Protein AF-A0A4R9VG41-F1 (afdb_monomer_lite)

Radius of gyration: 15.74 Å; chains: 1; bounding box: 31×30×43 Å

Secondary structure (DSSP, 8-state):
--S-HHHHHTSTTSSTT-TTT---GGGSHHHHHHHHHTTSSSTTTTEEE-PEEEE-TTS-EEEEE-EEEESS-TTS-THHHHHHHHHHHTT----SEEEE---S--S----

Sequence (111 aa):
GAFTCDEWNGFAGTTRDDAGVGYNPLVSFAFLSALEDSGCAVRSTRWQGHHLRLETARGRLLGAVPCYLKSHSQGEYVFDHGWSDAFERAGGRYYPKLQSAVPFTPVTGPR

Foldseek 3Di:
DVDDLVLQVPDAQQDCPRPDQHHDVLSHPVNLVCCVVVPVQPVVVQNHWDKDFDADPVRHTDDIFGKTFGFDCPQHDPCVNVVCVVQVVVVHHCPRDIDGDRGDDPDDTDD

Structure (mmCIF, N/CA/C/O backbone):
data_AF-A0A4R9VG41-F1
#
_entry.id   AF-A0A4R9VG41-F1
#
loop_
_atom_site.group_PDB
_atom_site.id
_atom_site.type_symbol
_atom_site.label_atom_id
_atom_site.label_alt_id
_atom_site.label_comp_id
_atom_site.label_asym_id
_atom_site.label_entity_id
_atom_site.label_seq_id
_atom_site.pdbx_PDB_ins_code
_atom_site.Cartn_x
_atom_site.Cartn_y
_atom_site.Cartn_z
_atom_site.occupancy
_atom_site.B_iso_or_equiv
_atom_site.auth_seq_id
_atom_site.auth_comp_id
_atom_site.auth_asym_id
_atom_site.auth_atom_id
_atom_site.pdbx_PDB_model_num
ATOM 1 N N . GLY A 1 1 ? -7.140 -10.288 -6.430 1.00 61.06 1 GLY A N 1
ATOM 2 C CA . GLY A 1 1 ? -7.154 -8.921 -5.872 1.00 61.06 1 GLY A CA 1
ATOM 3 C C . GLY A 1 1 ? -7.666 -7.947 -6.913 1.00 61.06 1 GLY A C 1
ATOM 4 O O . GLY A 1 1 ? -8.093 -8.386 -7.972 1.00 61.06 1 GLY A O 1
ATOM 5 N N . ALA A 1 2 ? -7.648 -6.646 -6.620 1.00 78.81 2 ALA A N 1
ATOM 6 C CA . ALA A 1 2 ? -8.148 -5.610 -7.530 1.00 78.81 2 ALA A CA 1
ATOM 7 C C . ALA A 1 2 ? -7.313 -5.451 -8.818 1.00 78.81 2 ALA A C 1
ATOM 9 O O . ALA A 1 2 ? -7.749 -4.755 -9.722 1.00 78.81 2 ALA A O 1
ATOM 10 N N . PHE A 1 3 ? -6.139 -6.077 -8.911 1.00 93.44 3 PHE A N 1
ATOM 11 C CA . PHE A 1 3 ? -5.237 -6.027 -10.061 1.00 93.44 3 PHE A CA 1
ATOM 12 C C . PHE A 1 3 ? -4.760 -7.427 -10.439 1.00 93.44 3 PHE A C 1
ATOM 14 O O . PHE A 1 3 ? -4.604 -8.283 -9.559 1.00 93.44 3 PHE A O 1
ATOM 21 N N . THR A 1 4 ? -4.492 -7.647 -11.724 1.00 94.50 4 THR A N 1
ATOM 22 C CA . THR A 1 4 ? -3.655 -8.763 -12.181 1.00 94.50 4 THR A CA 1
ATOM 23 C C . THR A 1 4 ? -2.168 -8.395 -12.086 1.00 94.50 4 THR A C 1
ATOM 25 O O . THR A 1 4 ? -1.810 -7.220 -11.985 1.00 94.50 4 THR A O 1
ATOM 28 N N . CYS A 1 5 ? -1.295 -9.406 -12.134 1.00 94.81 5 CYS A N 1
ATOM 29 C CA . CYS A 1 5 ? 0.155 -9.198 -12.201 1.00 94.81 5 CYS A CA 1
ATOM 30 C C . CYS A 1 5 ? 0.535 -8.348 -13.423 1.00 94.81 5 CYS A C 1
ATOM 32 O O . CYS A 1 5 ? 1.270 -7.374 -13.293 1.00 94.81 5 CYS A O 1
ATOM 34 N N . ASP A 1 6 ? -0.035 -8.669 -14.588 1.00 95.19 6 ASP A N 1
ATOM 35 C CA . ASP A 1 6 ? 0.256 -7.978 -15.847 1.00 95.19 6 ASP A CA 1
ATOM 36 C C . ASP A 1 6 ? -0.190 -6.513 -15.824 1.00 95.19 6 ASP A C 1
ATOM 38 O O . ASP A 1 6 ? 0.542 -5.637 -16.278 1.00 95.19 6 ASP A O 1
ATOM 42 N N . GLU A 1 7 ? -1.364 -6.226 -15.251 1.00 95.56 7 GLU A N 1
ATOM 43 C CA . GLU A 1 7 ? -1.838 -4.850 -15.078 1.00 95.56 7 GLU A CA 1
ATOM 44 C C . GLU A 1 7 ? -0.886 -4.030 -14.210 1.00 95.56 7 GLU A C 1
ATOM 46 O O . GLU A 1 7 ? -0.582 -2.884 -14.535 1.00 95.56 7 GLU A O 1
ATOM 51 N N . TRP A 1 8 ? -0.410 -4.616 -13.110 1.00 95.38 8 TRP A N 1
ATOM 52 C CA . TRP A 1 8 ? 0.469 -3.925 -12.176 1.00 95.38 8 TRP A CA 1
ATOM 53 C C . TRP A 1 8 ? 1.875 -3.725 -12.741 1.00 95.38 8 TRP A C 1
ATOM 55 O O . TRP A 1 8 ? 2.440 -2.644 -12.610 1.00 95.38 8 TRP A O 1
ATOM 65 N N . ASN A 1 9 ? 2.413 -4.741 -13.417 1.00 94.50 9 ASN A N 1
ATOM 66 C CA . ASN A 1 9 ? 3.715 -4.682 -14.082 1.00 94.50 9 ASN A CA 1
ATOM 67 C C . ASN A 1 9 ? 3.746 -3.665 -15.234 1.00 94.50 9 ASN A C 1
ATOM 69 O O . ASN A 1 9 ? 4.821 -3.267 -15.670 1.00 94.50 9 ASN A O 1
ATOM 73 N N . GLY A 1 10 ? 2.582 -3.223 -15.723 1.00 93.44 10 GLY A N 1
ATOM 74 C CA . GLY A 1 10 ? 2.479 -2.125 -16.681 1.00 93.44 10 GLY A CA 1
ATOM 75 C C . GLY A 1 10 ? 2.774 -0.741 -16.088 1.00 93.44 10 GLY A C 1
ATOM 76 O O . GLY A 1 10 ? 2.905 0.221 -16.847 1.00 93.44 10 GLY A O 1
ATOM 77 N N . PHE A 1 11 ? 2.865 -0.603 -14.759 1.00 93.25 11 PHE A N 1
ATOM 78 C CA . PHE A 1 11 ? 3.175 0.670 -14.110 1.00 93.25 11 PHE A CA 1
ATOM 79 C C . PHE A 1 11 ? 4.673 0.934 -14.009 1.00 93.25 11 PHE A C 1
ATOM 81 O O . PHE A 1 11 ? 5.475 0.037 -13.738 1.00 93.25 11 PHE A O 1
ATOM 88 N N . ALA A 1 12 ? 5.024 2.215 -14.119 1.00 92.44 12 ALA A N 1
ATOM 89 C CA . ALA A 1 12 ? 6.399 2.657 -13.987 1.00 92.44 12 ALA A CA 1
ATOM 90 C C . ALA A 1 12 ? 6.996 2.295 -12.612 1.00 92.44 12 ALA A C 1
ATOM 92 O O . ALA A 1 12 ? 6.335 2.396 -11.577 1.00 92.44 12 ALA A O 1
ATOM 93 N N . GLY A 1 13 ? 8.256 1.869 -12.608 1.00 91.75 13 GLY A N 1
ATOM 94 C CA . GLY A 1 13 ? 9.040 1.502 -11.434 1.00 91.75 13 GLY A CA 1
ATOM 95 C C . GLY A 1 13 ? 8.675 0.161 -10.796 1.00 91.75 13 GLY A C 1
ATOM 96 O O . GLY A 1 13 ? 9.280 -0.204 -9.790 1.00 91.75 13 GLY A O 1
ATOM 97 N N . THR A 1 14 ? 7.728 -0.602 -11.353 1.00 93.81 14 THR A N 1
ATOM 98 C CA . THR A 1 14 ? 7.276 -1.882 -10.765 1.00 93.81 14 THR A CA 1
ATOM 99 C C . THR A 1 14 ? 7.986 -3.117 -11.323 1.00 93.81 14 THR A C 1
ATOM 101 O O . THR A 1 14 ? 7.889 -4.193 -10.730 1.00 93.81 14 THR A O 1
ATOM 104 N N . THR A 1 15 ? 8.750 -2.963 -12.409 1.00 93.62 15 THR A N 1
ATOM 105 C CA . THR A 1 15 ? 9.520 -4.031 -13.069 1.00 93.62 15 THR A CA 1
ATOM 106 C C . THR A 1 15 ? 10.981 -3.642 -13.263 1.00 93.62 15 THR A C 1
ATOM 108 O O . THR A 1 15 ? 11.299 -2.466 -13.418 1.00 93.62 15 THR A O 1
ATOM 111 N N . ARG A 1 16 ? 11.875 -4.637 -13.321 1.00 90.12 16 ARG A N 1
ATOM 112 C CA . ARG A 1 16 ? 13.323 -4.432 -13.527 1.00 90.12 16 ARG A CA 1
ATOM 113 C C . ARG A 1 16 ? 13.679 -3.783 -14.862 1.00 90.12 16 ARG A C 1
ATOM 115 O O . ARG A 1 16 ? 14.685 -3.086 -14.928 1.00 90.12 16 ARG A O 1
ATOM 122 N N . ASP A 1 17 ? 12.856 -4.002 -15.880 1.00 84.44 17 ASP A N 1
ATOM 123 C CA . ASP A 1 17 ? 13.122 -3.550 -17.248 1.00 84.44 17 ASP A CA 1
ATOM 124 C C . ASP A 1 17 ? 12.694 -2.091 -17.492 1.00 84.44 17 ASP A C 1
ATOM 126 O O . ASP A 1 17 ? 12.857 -1.570 -18.596 1.00 84.44 17 ASP A O 1
ATOM 130 N N . ASP A 1 18 ? 12.163 -1.406 -16.471 1.00 80.75 18 ASP A N 1
ATOM 131 C CA . ASP A 1 18 ? 11.797 0.003 -16.584 1.00 80.75 18 ASP A CA 1
ATOM 132 C C . ASP A 1 18 ? 13.036 0.905 -16.487 1.00 80.75 18 ASP A C 1
ATOM 134 O O . ASP A 1 18 ? 13.546 1.217 -15.406 1.00 80.75 18 ASP A O 1
ATOM 138 N N . ALA A 1 19 ? 13.505 1.341 -17.655 1.00 70.44 19 ALA A N 1
ATOM 139 C CA . ALA A 1 19 ? 14.641 2.243 -17.804 1.00 70.44 19 ALA A CA 1
ATOM 140 C C . ALA A 1 19 ? 14.321 3.717 -17.483 1.00 70.44 19 ALA A C 1
ATOM 142 O O . ALA A 1 19 ? 15.244 4.527 -17.416 1.00 70.44 19 ALA A O 1
ATOM 143 N N . GLY A 1 20 ? 13.045 4.090 -17.326 1.00 78.31 20 GLY A N 1
ATOM 144 C CA . GLY A 1 20 ? 12.628 5.482 -17.159 1.00 78.31 20 GLY A CA 1
ATOM 145 C C . GLY A 1 20 ? 12.793 5.985 -15.729 1.00 78.31 20 GLY A C 1
ATOM 146 O O . GLY A 1 20 ? 13.549 6.919 -15.475 1.00 78.31 20 GLY A O 1
ATOM 147 N N . VAL A 1 21 ? 12.061 5.375 -14.795 1.00 80.25 21 VAL A N 1
ATOM 148 C CA . VAL A 1 21 ? 12.002 5.815 -13.384 1.00 80.25 21 VAL A CA 1
ATOM 149 C C . VAL A 1 21 ? 12.916 4.970 -12.485 1.00 80.25 21 VAL A C 1
ATOM 151 O O . VAL A 1 21 ? 13.229 5.357 -11.360 1.00 80.25 21 VAL A O 1
ATOM 154 N N . GLY A 1 22 ? 13.399 3.837 -13.004 1.00 86.81 22 GLY A N 1
ATOM 155 C CA . GLY A 1 22 ? 14.158 2.850 -12.250 1.00 86.81 22 GLY A CA 1
ATOM 156 C C . GLY A 1 22 ? 13.256 1.956 -11.398 1.00 86.81 22 GLY A C 1
ATOM 157 O O . GLY A 1 22 ? 12.200 2.353 -10.909 1.00 86.81 22 GLY A O 1
ATOM 158 N N . TYR A 1 23 ? 13.681 0.709 -11.223 1.00 91.62 23 TYR A N 1
ATOM 159 C CA . TYR A 1 23 ? 12.913 -0.305 -10.510 1.00 91.62 23 TYR A CA 1
ATOM 160 C C . TYR A 1 23 ? 12.912 -0.096 -8.988 1.00 91.62 23 TYR A C 1
ATOM 162 O O . TYR A 1 23 ? 13.970 -0.048 -8.358 1.00 91.62 23 TYR A O 1
ATOM 170 N N . ASN A 1 24 ? 11.721 -0.080 -8.382 1.00 92.25 24 ASN A N 1
ATOM 171 C CA . ASN A 1 24 ? 11.524 -0.150 -6.940 1.00 92.25 24 ASN A CA 1
ATOM 172 C C . ASN A 1 24 ? 10.854 -1.489 -6.554 1.00 92.25 24 ASN A C 1
ATOM 174 O O . ASN A 1 24 ? 9.640 -1.648 -6.717 1.00 92.25 24 ASN A O 1
ATOM 178 N N . PRO A 1 25 ? 11.598 -2.450 -5.974 1.00 92.12 25 PRO A N 1
ATOM 179 C CA . PRO A 1 25 ? 11.049 -3.762 -5.635 1.00 92.12 25 PRO A CA 1
ATOM 180 C C . PRO A 1 25 ? 9.920 -3.704 -4.607 1.00 92.12 25 PRO A C 1
ATOM 182 O O . PRO A 1 25 ? 9.058 -4.580 -4.607 1.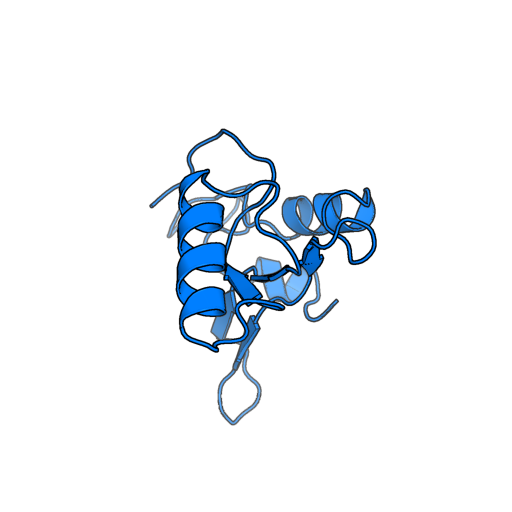00 92.12 25 PRO A O 1
ATOM 185 N N . LEU A 1 26 ? 9.894 -2.667 -3.769 1.00 93.44 26 LEU A N 1
ATOM 186 C CA . LEU A 1 26 ? 8.945 -2.502 -2.669 1.00 93.44 26 LEU A CA 1
ATOM 187 C C . LEU A 1 26 ? 7.520 -2.160 -3.135 1.00 93.44 26 LEU A C 1
ATOM 189 O O . LEU A 1 26 ? 6.577 -2.268 -2.357 1.00 93.44 26 LEU A O 1
ATOM 193 N N . VAL A 1 27 ? 7.355 -1.763 -4.398 1.00 93.00 27 VAL A N 1
ATOM 194 C CA . VAL A 1 27 ? 6.046 -1.513 -5.028 1.00 93.00 27 VAL A CA 1
ATOM 195 C C . VAL A 1 27 ? 5.765 -2.482 -6.177 1.00 93.00 27 VAL A C 1
ATOM 197 O O . VAL A 1 27 ? 4.807 -2.295 -6.923 1.00 93.00 27 VAL A O 1
ATOM 200 N N . SER A 1 28 ? 6.590 -3.521 -6.334 1.00 94.31 28 SER A N 1
ATOM 201 C CA . SER A 1 28 ? 6.352 -4.576 -7.318 1.00 94.31 28 SER A CA 1
ATOM 202 C C . SER A 1 28 ? 5.143 -5.427 -6.931 1.00 94.31 28 SER A C 1
ATOM 204 O O . SER A 1 28 ? 4.861 -5.629 -5.744 1.00 94.31 28 SER A O 1
ATOM 206 N N . PHE A 1 29 ? 4.466 -5.993 -7.934 1.00 94.88 29 PHE A N 1
ATOM 207 C CA . PHE A 1 29 ? 3.364 -6.925 -7.698 1.00 94.88 29 PHE A CA 1
ATOM 208 C C . PHE A 1 29 ? 3.809 -8.114 -6.841 1.00 94.88 29 PHE A C 1
ATOM 210 O O . PHE A 1 29 ? 3.106 -8.508 -5.914 1.00 94.88 29 PHE A O 1
ATOM 217 N N . ALA A 1 30 ? 4.998 -8.657 -7.124 1.00 94.88 30 ALA A N 1
ATOM 218 C CA . ALA A 1 30 ? 5.543 -9.807 -6.412 1.00 94.88 30 ALA A CA 1
ATOM 219 C C . ALA A 1 30 ? 5.758 -9.520 -4.919 1.00 94.88 30 ALA A C 1
ATOM 221 O O . ALA A 1 30 ? 5.416 -10.352 -4.084 1.00 94.88 30 ALA A O 1
ATOM 222 N N . PHE A 1 31 ? 6.290 -8.344 -4.573 1.00 94.69 31 PHE A N 1
ATOM 223 C CA . PHE A 1 31 ? 6.506 -7.974 -3.176 1.00 94.69 31 PHE A CA 1
ATOM 224 C C . PHE A 1 31 ? 5.184 -7.766 -2.431 1.00 94.69 31 PHE A C 1
ATOM 226 O O . PHE A 1 31 ? 4.984 -8.364 -1.378 1.00 94.69 31 PHE A O 1
ATOM 233 N N . LEU A 1 32 ? 4.268 -6.964 -2.984 1.00 94.75 32 LEU A N 1
ATOM 234 C CA . LEU A 1 32 ? 2.983 -6.679 -2.336 1.00 94.75 32 LEU A CA 1
ATOM 235 C C . LEU A 1 32 ? 2.131 -7.947 -2.195 1.00 94.75 32 LEU A C 1
ATOM 237 O O . LEU A 1 32 ? 1.606 -8.205 -1.116 1.00 94.75 32 LEU A O 1
ATOM 241 N N . SER A 1 33 ? 2.081 -8.788 -3.233 1.00 94.62 33 SER A N 1
ATOM 242 C CA . SER A 1 33 ? 1.361 -10.067 -3.175 1.00 94.62 33 SER A CA 1
ATOM 243 C C . SER A 1 33 ? 1.969 -11.005 -2.141 1.00 94.62 33 SER A C 1
ATOM 245 O O . SER A 1 33 ? 1.233 -11.602 -1.372 1.00 94.62 33 SER A O 1
ATOM 247 N N . ALA A 1 34 ? 3.301 -11.077 -2.027 1.00 95.44 34 ALA A N 1
ATOM 248 C CA . ALA A 1 34 ? 3.940 -11.911 -1.009 1.00 95.44 34 ALA A CA 1
ATOM 249 C C . ALA A 1 34 ? 3.566 -11.497 0.428 1.00 95.44 34 ALA A C 1
ATOM 251 O O . ALA A 1 34 ? 3.453 -12.354 1.308 1.00 95.44 34 ALA A O 1
ATOM 252 N N . LEU A 1 35 ? 3.344 -10.204 0.690 1.00 94.12 35 LEU A N 1
ATOM 253 C CA . LEU A 1 35 ? 2.878 -9.727 1.997 1.00 94.12 35 LEU A CA 1
ATOM 254 C C . LEU A 1 35 ? 1.437 -10.174 2.295 1.00 94.12 35 LEU A C 1
ATOM 256 O O . LEU A 1 35 ? 1.125 -10.561 3.424 1.00 94.12 35 LEU A O 1
ATOM 260 N N . GLU A 1 36 ? 0.562 -10.148 1.291 1.00 93.81 36 GLU A N 1
ATOM 261 C CA . GLU A 1 36 ? -0.819 -10.622 1.429 1.00 93.81 36 GLU A CA 1
ATOM 262 C C . GLU A 1 36 ? -0.876 -12.158 1.533 1.00 93.81 36 GLU A C 1
ATOM 264 O O . GLU A 1 36 ? -1.477 -12.694 2.466 1.00 93.81 36 GLU A O 1
ATOM 269 N N . ASP A 1 37 ? -0.177 -12.869 0.647 1.00 95.00 37 ASP A N 1
ATOM 270 C CA . ASP A 1 37 ? -0.163 -14.334 0.549 1.00 95.00 37 ASP A CA 1
ATOM 271 C C . ASP A 1 37 ? 0.490 -15.002 1.768 1.00 95.00 37 ASP A C 1
ATOM 273 O O . ASP A 1 37 ? 0.073 -16.079 2.193 1.00 95.00 37 ASP A O 1
ATOM 277 N N . SER A 1 38 ? 1.491 -14.356 2.376 1.00 95.94 38 SER A N 1
ATOM 278 C CA . SER A 1 38 ? 2.102 -14.832 3.627 1.00 95.94 38 SER A CA 1
ATOM 279 C C . SER A 1 38 ? 1.215 -14.628 4.859 1.00 95.94 38 SER A C 1
ATOM 281 O O . SER A 1 38 ? 1.499 -15.185 5.921 1.00 95.94 38 SER A O 1
ATOM 283 N N . GLY A 1 39 ? 0.147 -13.831 4.747 1.00 94.62 39 GLY A N 1
ATOM 284 C CA . GLY A 1 39 ? -0.758 -13.528 5.851 1.00 94.62 39 GLY A CA 1
ATOM 285 C C . GLY A 1 39 ? -0.275 -12.427 6.799 1.00 94.62 39 GLY A C 1
ATOM 286 O O . GLY A 1 39 ? -0.887 -12.239 7.850 1.00 94.62 39 GLY A O 1
ATOM 287 N N . CYS A 1 40 ? 0.791 -11.683 6.477 1.00 92.75 40 CYS A N 1
ATOM 288 C CA . CYS A 1 40 ? 1.233 -10.566 7.320 1.00 92.75 40 CYS A CA 1
ATOM 289 C C . CYS A 1 40 ? 0.430 -9.281 7.050 1.00 92.75 40 CYS A C 1
ATOM 291 O O . CYS A 1 40 ? 0.092 -8.558 7.992 1.00 92.75 40 CYS A O 1
ATOM 293 N N . ALA A 1 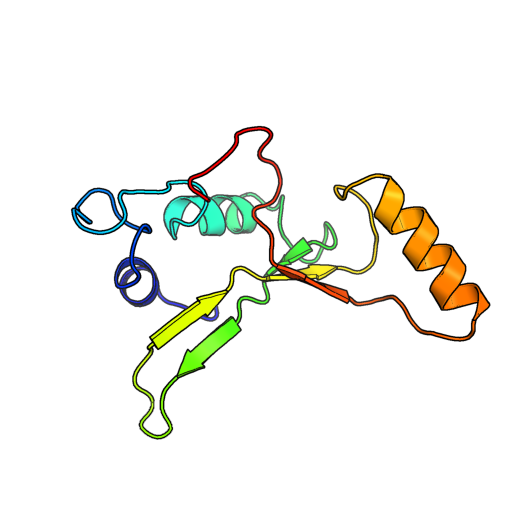41 ? 0.039 -9.040 5.794 1.00 93.69 41 ALA A N 1
ATOM 294 C CA . ALA A 1 41 ? -0.762 -7.896 5.364 1.00 93.69 41 ALA A CA 1
ATOM 295 C C . ALA A 1 41 ? -2.185 -8.322 4.959 1.00 93.69 41 ALA A C 1
ATOM 297 O O . ALA A 1 41 ? -2.564 -8.266 3.793 1.00 93.69 41 ALA A O 1
ATOM 298 N N . VAL A 1 42 ? -2.988 -8.789 5.920 1.00 94.12 42 VAL A N 1
ATOM 299 C CA . VAL A 1 42 ? -4.347 -9.292 5.654 1.00 94.12 42 VAL A CA 1
ATOM 300 C C . VAL A 1 42 ? -5.367 -8.769 6.663 1.00 94.12 42 VAL A C 1
ATOM 302 O O . VAL A 1 42 ? -5.053 -8.135 7.670 1.00 94.12 42 VAL A O 1
ATOM 305 N N . ARG A 1 43 ? -6.650 -9.067 6.428 1.00 94.12 43 ARG A N 1
ATOM 306 C CA . ARG A 1 43 ? -7.743 -8.640 7.317 1.00 94.12 43 ARG A CA 1
ATOM 307 C C . ARG A 1 43 ? -7.593 -9.147 8.760 1.00 94.12 43 ARG A C 1
ATOM 309 O O . ARG A 1 43 ? -7.961 -8.426 9.691 1.00 94.12 43 ARG A O 1
ATOM 316 N N . SER A 1 44 ? -7.087 -10.364 8.976 1.00 94.69 44 SER A N 1
ATOM 317 C CA . SER A 1 44 ? -6.904 -10.914 10.332 1.00 94.69 44 SER A CA 1
ATOM 318 C C . SER A 1 44 ? -5.848 -10.142 11.129 1.00 94.69 44 SER A C 1
ATOM 320 O O . SER A 1 44 ? -6.051 -9.927 12.320 1.00 94.69 44 SER A O 1
ATOM 322 N N . THR A 1 45 ? -4.810 -9.623 10.465 1.00 93.19 45 THR A N 1
ATOM 323 C CA . THR A 1 45 ? -3.783 -8.742 11.051 1.00 93.19 45 THR A CA 1
ATOM 324 C C . THR A 1 45 ? -4.155 -7.257 10.992 1.00 93.19 45 THR A C 1
ATOM 326 O O . THR A 1 45 ? -3.348 -6.404 11.344 1.00 93.19 45 THR A O 1
ATOM 329 N N . ARG A 1 46 ? -5.389 -6.934 10.569 1.00 93.81 46 ARG A N 1
ATOM 330 C CA . ARG A 1 46 ? -5.915 -5.564 10.393 1.00 93.81 46 ARG A CA 1
ATOM 331 C C . ARG A 1 46 ? -5.123 -4.707 9.399 1.00 93.81 46 ARG A C 1
ATOM 333 O O . ARG A 1 46 ? -5.154 -3.480 9.480 1.00 93.81 46 ARG A O 1
ATOM 340 N N . TRP A 1 47 ? -4.484 -5.358 8.435 1.00 94.50 47 TRP A N 1
ATOM 341 C CA . TRP A 1 47 ? -3.830 -4.765 7.272 1.00 94.50 47 TRP A CA 1
ATOM 342 C C . TRP A 1 47 ? -4.543 -5.234 6.002 1.00 94.50 47 TRP A C 1
ATOM 344 O O . TRP A 1 47 ? -3.977 -5.933 5.174 1.00 94.50 47 TRP A O 1
ATOM 354 N N . GLN A 1 48 ? -5.832 -4.929 5.852 1.00 94.75 48 GLN A N 1
ATOM 355 C CA . GLN A 1 48 ? -6.581 -5.448 4.709 1.00 94.75 48 GLN A CA 1
ATOM 356 C C . GLN A 1 48 ? -6.182 -4.713 3.421 1.00 94.75 48 GLN A C 1
ATOM 358 O O . GLN A 1 48 ? -6.449 -3.519 3.310 1.00 94.75 48 GLN A O 1
ATOM 363 N N . GLY A 1 49 ? -5.630 -5.423 2.433 1.00 94.12 49 GLY A N 1
ATOM 364 C CA . GLY A 1 49 ? -5.367 -4.881 1.097 1.00 94.12 49 GLY A CA 1
ATOM 365 C C . GLY A 1 49 ? -6.603 -4.208 0.488 1.00 94.12 49 GLY A C 1
ATOM 366 O O . GLY A 1 49 ? -7.696 -4.782 0.444 1.00 94.12 49 GLY A O 1
ATOM 367 N N . HIS A 1 50 ? -6.444 -2.953 0.071 1.00 94.94 50 HIS A N 1
ATOM 368 C CA . HIS A 1 50 ? -7.490 -2.127 -0.535 1.00 94.94 50 HIS A CA 1
ATOM 369 C C . HIS A 1 50 ? -6.891 -1.147 -1.563 1.00 94.94 50 HIS A C 1
ATOM 371 O O . HIS A 1 50 ? -7.150 0.058 -1.530 1.00 94.94 50 HIS A O 1
ATOM 377 N N . HIS A 1 51 ? -6.043 -1.664 -2.455 1.00 95.06 51 HIS A N 1
ATOM 378 C CA . HIS A 1 51 ? -5.310 -0.870 -3.442 1.00 95.06 51 HIS A CA 1
ATOM 379 C C . HIS A 1 51 ? -6.246 -0.108 -4.391 1.00 95.06 51 HIS A C 1
ATOM 381 O O . HIS A 1 51 ? -7.235 -0.655 -4.883 1.00 95.06 51 HIS A O 1
ATOM 387 N N . LEU A 1 52 ? -5.929 1.162 -4.648 1.00 95.38 52 LEU A N 1
ATOM 388 C CA . LEU A 1 52 ? -6.751 2.041 -5.478 1.00 95.38 52 LEU A CA 1
ATOM 389 C C . LEU A 1 52 ? -6.355 1.925 -6.947 1.00 95.38 52 LEU A C 1
ATOM 391 O O . LEU A 1 52 ? -5.168 1.965 -7.260 1.00 95.38 52 LEU A O 1
ATOM 395 N N . ARG A 1 53 ? -7.355 1.851 -7.830 1.00 95.44 53 ARG A N 1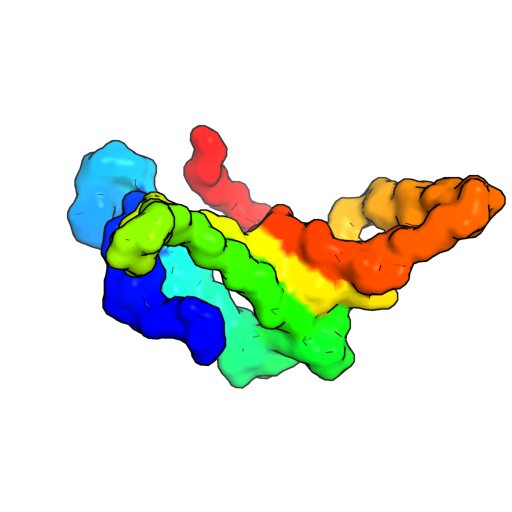
ATOM 396 C CA . ARG A 1 53 ? -7.215 1.915 -9.292 1.00 95.44 53 ARG A CA 1
ATOM 397 C C . ARG A 1 53 ? -7.558 3.309 -9.790 1.00 95.44 53 ARG A C 1
ATOM 399 O O . ARG A 1 53 ? -8.616 3.834 -9.450 1.00 95.44 53 ARG A O 1
ATOM 406 N N . LEU A 1 54 ? -6.694 3.882 -10.622 1.00 95.81 54 LEU A N 1
ATOM 407 C CA . LEU A 1 54 ? -6.997 5.089 -11.382 1.00 95.81 54 LEU A CA 1
ATOM 408 C C . LEU A 1 54 ? -7.241 4.713 -12.840 1.00 95.81 54 LEU A C 1
ATOM 410 O O . LEU A 1 54 ? -6.336 4.229 -13.518 1.00 95.81 54 LEU A O 1
ATOM 414 N N . GLU A 1 55 ? -8.446 4.976 -13.333 1.00 96.44 55 GLU A N 1
ATOM 415 C CA . GLU A 1 55 ? -8.860 4.626 -14.690 1.00 96.44 55 GLU A CA 1
ATOM 416 C C . GLU A 1 55 ? -9.455 5.840 -15.409 1.00 96.44 55 GLU A C 1
ATOM 418 O O . GLU A 1 55 ? -10.067 6.724 -14.810 1.00 96.44 55 GLU A O 1
ATOM 423 N N . THR A 1 56 ? -9.278 5.892 -16.729 1.00 96.94 56 THR A N 1
ATOM 424 C CA . THR A 1 56 ? -10.035 6.829 -17.572 1.00 96.94 56 THR A CA 1
ATOM 425 C C . THR A 1 56 ? -11.519 6.459 -17.578 1.00 96.94 56 THR A C 1
ATOM 427 O O . THR A 1 56 ? -11.877 5.304 -17.366 1.00 96.94 56 THR A O 1
ATOM 430 N N . ALA A 1 57 ? -12.384 7.386 -17.997 1.00 96.69 57 ALA A N 1
ATOM 431 C CA . ALA A 1 57 ? -13.805 7.096 -18.229 1.00 96.69 57 ALA A CA 1
ATOM 432 C C . ALA A 1 57 ? -14.065 5.962 -19.250 1.00 96.69 57 ALA A C 1
ATOM 434 O O . ALA A 1 57 ? -15.175 5.450 -19.333 1.00 96.69 57 ALA A O 1
ATOM 435 N N . ARG A 1 58 ? -13.051 5.574 -20.040 1.00 96.12 58 ARG A N 1
ATOM 436 C CA . ARG A 1 58 ? -13.107 4.466 -21.007 1.00 96.12 58 ARG A CA 1
ATOM 437 C C . ARG A 1 58 ? -12.500 3.158 -20.471 1.00 96.12 58 ARG A C 1
ATOM 439 O O . ARG A 1 58 ? -12.247 2.257 -21.260 1.00 96.12 58 ARG A O 1
ATOM 446 N N . GLY A 1 59 ? -12.202 3.066 -19.173 1.00 93.25 59 GLY A N 1
ATOM 447 C CA . GLY A 1 59 ? -11.665 1.857 -18.530 1.00 93.25 59 GLY A CA 1
ATOM 448 C C . GLY A 1 59 ? -10.164 1.618 -18.730 1.00 93.25 59 GLY A C 1
ATOM 449 O O . GLY A 1 59 ? -9.633 0.617 -18.267 1.00 93.25 59 GLY A O 1
ATOM 450 N N . ARG A 1 60 ? -9.439 2.524 -19.404 1.00 94.25 60 ARG A N 1
ATOM 451 C CA . ARG A 1 60 ? -7.971 2.430 -19.487 1.00 94.25 60 ARG A CA 1
ATOM 452 C C . ARG A 1 60 ? -7.341 2.708 -18.122 1.00 94.25 60 ARG A C 1
ATOM 454 O O . ARG A 1 60 ? -7.525 3.812 -17.606 1.00 94.25 60 ARG A O 1
ATOM 461 N N . LEU A 1 61 ? -6.560 1.757 -17.617 1.00 95.69 61 LEU A N 1
ATOM 462 C CA . LEU A 1 61 ? -5.781 1.871 -16.386 1.00 95.69 61 LEU A CA 1
ATOM 463 C C . LEU A 1 61 ? -4.631 2.878 -16.545 1.00 95.69 61 LEU A C 1
ATOM 465 O O . LEU A 1 61 ? -3.901 2.848 -17.535 1.00 95.69 61 LEU A O 1
ATOM 469 N N . LEU A 1 62 ? -4.511 3.800 -15.590 1.00 95.38 62 LEU A N 1
ATOM 470 C CA . LEU A 1 62 ? -3.529 4.892 -15.590 1.00 95.38 62 LEU A CA 1
ATOM 471 C C . LEU A 1 62 ? -2.542 4.808 -14.431 1.00 95.38 62 LEU A C 1
ATOM 473 O O . LEU A 1 62 ? -1.423 5.296 -14.551 1.00 95.38 62 LEU A O 1
ATOM 477 N N . GLY A 1 63 ? -2.964 4.245 -13.303 1.00 94.38 63 GLY A N 1
ATOM 478 C CA . GLY A 1 63 ? -2.137 4.190 -12.109 1.00 94.38 63 GLY A CA 1
ATOM 479 C C . GLY A 1 63 ? -2.757 3.347 -11.009 1.00 94.38 63 GLY A C 1
ATOM 480 O O . GLY A 1 63 ? -3.947 3.012 -11.045 1.00 94.38 63 GLY A O 1
ATOM 481 N N . ALA A 1 64 ? -1.933 3.053 -10.012 1.00 95.12 64 ALA A N 1
ATOM 482 C CA . ALA A 1 64 ? -2.335 2.380 -8.794 1.00 95.12 64 ALA A CA 1
ATOM 483 C C . ALA A 1 64 ? -1.742 3.070 -7.571 1.00 95.12 64 ALA A C 1
ATOM 485 O O . ALA A 1 64 ? -0.670 3.670 -7.637 1.00 95.12 64 ALA A O 1
ATOM 486 N N . VAL A 1 65 ? -2.433 2.938 -6.441 1.00 94.81 65 VAL A N 1
ATOM 487 C CA . VAL A 1 65 ? -1.894 3.307 -5.130 1.00 94.81 65 VAL A CA 1
ATOM 488 C C . VAL A 1 65 ? -2.000 2.091 -4.208 1.00 94.81 65 VAL A C 1
ATOM 490 O O . VAL A 1 65 ? -3.123 1.641 -3.942 1.00 94.81 65 VAL A O 1
ATOM 493 N N . PRO A 1 66 ? -0.872 1.542 -3.714 1.00 93.94 66 PRO A N 1
ATOM 494 C CA . PRO A 1 66 ? -0.890 0.505 -2.692 1.00 93.94 66 PRO A CA 1
ATOM 495 C C . PRO A 1 66 ? -1.520 1.060 -1.419 1.00 93.94 66 PRO A C 1
ATOM 497 O O . PRO A 1 66 ? -0.936 1.896 -0.733 1.00 93.94 66 PRO A O 1
ATOM 500 N N . CYS A 1 67 ? -2.725 0.594 -1.111 1.00 95.44 67 CYS A N 1
ATOM 501 C CA . CYS A 1 67 ? -3.465 1.013 0.070 1.00 95.44 67 CYS A CA 1
ATOM 502 C C . CYS A 1 67 ? -3.906 -0.180 0.913 1.00 95.44 67 CYS A C 1
ATOM 504 O O . CYS A 1 67 ? -4.220 -1.244 0.374 1.00 95.44 67 CYS A O 1
ATOM 506 N N . TYR A 1 68 ? -3.999 0.047 2.221 1.00 94.56 68 TYR A N 1
ATOM 507 C CA . TYR A 1 68 ? -4.487 -0.897 3.216 1.00 94.56 68 TYR A CA 1
ATOM 508 C C . TYR A 1 68 ? -5.556 -0.233 4.081 1.00 94.56 68 TYR A C 1
ATOM 510 O O . TYR A 1 68 ? -5.379 0.882 4.574 1.00 94.56 68 TYR A O 1
ATOM 518 N N . LEU A 1 69 ? -6.671 -0.928 4.278 1.00 95.44 69 LEU A N 1
ATOM 519 C CA . LEU A 1 69 ? -7.697 -0.552 5.236 1.00 95.44 69 LEU A CA 1
ATOM 520 C C . LEU A 1 69 ? -7.284 -1.065 6.620 1.00 95.44 69 LEU A C 1
ATOM 522 O O . LEU A 1 69 ? -7.169 -2.275 6.840 1.00 95.44 69 LEU A O 1
ATOM 526 N N . LYS A 1 70 ? -7.068 -0.133 7.548 1.00 95.00 70 LYS A N 1
ATOM 527 C CA . LYS A 1 70 ? -6.572 -0.406 8.897 1.00 95.00 70 LYS A CA 1
ATOM 528 C C .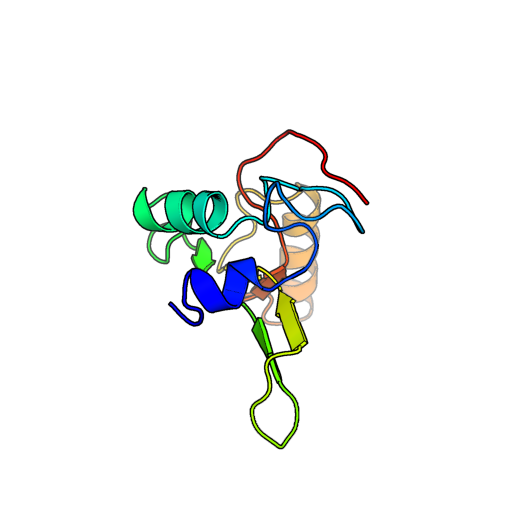 LYS A 1 70 ? -7.600 -0.061 9.958 1.00 95.00 70 LYS A C 1
ATOM 530 O O . LYS A 1 70 ? -8.264 0.970 9.889 1.00 95.00 70 LYS A O 1
ATOM 535 N N . SER A 1 71 ? -7.678 -0.900 10.985 1.00 93.25 71 SER A N 1
ATOM 536 C CA . SER A 1 71 ? -8.535 -0.681 12.158 1.00 93.25 71 SER A CA 1
ATOM 537 C C . SER A 1 71 ? -7.745 -0.406 13.445 1.00 93.25 71 SER A C 1
ATOM 539 O O . SER A 1 71 ? -8.298 -0.551 14.530 1.00 93.25 71 SER A O 1
ATOM 541 N N . HIS A 1 72 ? -6.447 -0.109 13.333 1.00 91.31 72 HIS A N 1
ATOM 542 C CA . HIS A 1 72 ? -5.562 0.299 14.430 1.00 91.31 72 HIS A CA 1
ATOM 543 C C . HIS A 1 72 ? -4.316 1.026 13.889 1.00 91.31 72 HIS A C 1
ATOM 545 O O . HIS A 1 72 ? -3.963 0.859 12.716 1.00 91.31 72 HIS A O 1
ATOM 551 N N . SER A 1 73 ? -3.583 1.723 14.755 1.00 91.38 73 SER A N 1
ATOM 552 C CA . SER A 1 73 ? -2.273 2.332 14.460 1.00 91.38 73 SER A CA 1
ATOM 553 C C . SER A 1 73 ? -1.070 1.386 14.589 1.00 91.38 73 SER A C 1
ATOM 555 O O . SER A 1 73 ? 0.051 1.801 14.331 1.00 91.38 73 SER A O 1
ATOM 557 N N . GLN A 1 74 ? -1.242 0.111 14.967 1.00 88.38 74 GLN A N 1
ATOM 558 C CA . GLN A 1 74 ? -0.092 -0.801 15.107 1.00 88.38 74 GLN A CA 1
ATOM 559 C C . GLN A 1 74 ? 0.682 -0.940 13.786 1.00 88.38 74 GLN A C 1
ATOM 561 O O . GLN A 1 74 ? 0.081 -1.090 12.713 1.00 88.38 74 GLN A O 1
ATOM 566 N N . GLY A 1 75 ? 2.013 -0.901 13.876 1.00 81.75 75 GLY A N 1
ATOM 567 C CA . GLY A 1 75 ? 2.918 -0.909 12.723 1.00 81.75 75 GLY A CA 1
ATOM 568 C C . GLY A 1 75 ? 3.061 0.440 12.006 1.00 81.75 75 GLY A C 1
ATOM 569 O O . GLY A 1 75 ? 3.715 0.481 10.970 1.00 81.75 75 GLY A O 1
ATOM 570 N N . GLU A 1 76 ? 2.465 1.515 12.536 1.00 82.56 76 GLU A N 1
ATOM 571 C CA . GLU A 1 76 ? 2.662 2.891 12.063 1.00 82.56 76 GLU A CA 1
ATOM 572 C C . GLU A 1 76 ? 3.763 3.631 12.819 1.00 82.56 76 GLU A C 1
ATOM 574 O O . GLU A 1 76 ? 4.281 3.173 13.842 1.00 82.56 76 GLU A O 1
ATOM 579 N N . TYR A 1 77 ? 4.070 4.839 12.341 1.00 75.50 77 TYR A N 1
ATOM 580 C CA . TYR A 1 77 ? 4.782 5.823 13.144 1.00 75.50 77 TYR A CA 1
ATOM 581 C C . TYR A 1 77 ? 4.061 6.041 14.476 1.00 75.50 77 TYR A C 1
ATOM 583 O O . TYR A 1 77 ? 2.850 6.251 14.513 1.00 75.50 77 TYR A O 1
ATOM 591 N N . VAL A 1 78 ? 4.833 6.068 15.565 1.00 75.62 78 VAL A N 1
ATOM 592 C CA . VAL A 1 78 ? 4.328 6.210 16.943 1.00 75.62 78 VAL A CA 1
ATOM 593 C C . VAL A 1 78 ? 3.358 7.388 17.120 1.00 75.62 78 VAL A C 1
ATOM 595 O O . VAL A 1 78 ? 2.434 7.321 17.925 1.00 75.62 78 VAL A O 1
ATOM 598 N N . PHE A 1 79 ? 3.522 8.447 16.323 1.00 84.50 79 PHE A N 1
ATOM 599 C CA . PHE A 1 79 ? 2.678 9.641 16.346 1.00 84.50 79 PHE A CA 1
ATOM 600 C C . PHE A 1 79 ? 1.230 9.403 15.892 1.00 84.50 79 PHE A C 1
ATOM 602 O O . PHE A 1 79 ? 0.346 10.166 16.277 1.00 84.50 79 PHE A O 1
ATOM 609 N N . ASP A 1 80 ? 0.961 8.359 15.105 1.00 90.88 80 ASP A N 1
ATOM 610 C CA . ASP A 1 80 ? -0.383 8.051 14.605 1.00 90.88 80 ASP A CA 1
ATOM 611 C C . ASP A 1 80 ? -1.358 7.715 15.744 1.00 90.88 80 ASP A C 1
ATOM 613 O O . ASP A 1 80 ? -2.513 8.132 15.712 1.00 90.88 80 ASP A O 1
ATOM 617 N N . HIS A 1 81 ? -0.866 7.066 16.805 1.00 89.62 81 HIS A N 1
ATOM 618 C CA . HIS A 1 81 ? -1.659 6.780 18.002 1.00 89.62 81 HIS A CA 1
ATOM 619 C C . HIS A 1 81 ? -2.191 8.066 18.651 1.00 89.62 81 HIS A C 1
ATOM 621 O O . HIS A 1 81 ? -3.382 8.162 18.943 1.00 89.62 81 HIS A O 1
ATOM 627 N N . GLY A 1 82 ? -1.337 9.085 18.802 1.00 92.94 82 GLY A N 1
ATOM 628 C CA . GLY A 1 82 ? -1.733 10.372 19.382 1.00 92.94 82 GLY A CA 1
ATOM 629 C C . GLY A 1 82 ? -2.775 11.110 18.539 1.00 92.94 82 GLY A C 1
ATOM 630 O O . GLY A 1 82 ? -3.691 11.721 19.089 1.00 92.94 82 GLY A O 1
ATOM 631 N N . TRP A 1 83 ? -2.683 11.010 17.209 1.00 93.00 83 TRP A N 1
ATOM 632 C CA . TRP A 1 83 ? -3.706 11.541 16.307 1.00 93.00 83 TRP A CA 1
ATOM 633 C C . TRP A 1 83 ? -5.026 10.790 16.418 1.00 93.00 83 TRP A C 1
ATOM 635 O O . TRP A 1 83 ? -6.075 11.434 16.463 1.00 93.00 83 TRP A O 1
ATOM 645 N N . SER A 1 84 ? -4.978 9.457 16.495 1.00 94.19 84 SER A N 1
ATOM 646 C CA . SER A 1 84 ? -6.181 8.646 16.670 1.00 94.19 84 SER A CA 1
ATOM 647 C C . SER A 1 84 ? -6.917 9.014 17.962 1.00 94.19 84 SER A C 1
ATOM 649 O O . SER A 1 84 ? -8.104 9.334 17.912 1.00 94.19 84 SER A O 1
ATOM 651 N N . ASP A 1 85 ? -6.192 9.135 19.079 1.00 94.19 85 ASP A N 1
ATOM 652 C CA . ASP A 1 85 ? -6.752 9.516 20.378 1.00 94.19 85 ASP A CA 1
ATOM 653 C C . ASP A 1 85 ? -7.346 10.930 20.356 1.00 94.19 85 ASP A C 1
ATOM 655 O O . ASP A 1 85 ? -8.447 11.163 20.858 1.00 94.19 85 ASP A O 1
ATOM 659 N N . ALA A 1 86 ? -6.624 11.898 19.781 1.00 95.38 86 ALA A N 1
ATOM 660 C CA . ALA A 1 86 ? -7.085 13.282 19.707 1.00 95.38 86 ALA A CA 1
ATOM 661 C C . ALA A 1 86 ? -8.345 13.421 18.839 1.00 95.38 86 ALA A C 1
ATOM 663 O O . ALA A 1 86 ? -9.283 14.124 19.221 1.00 95.38 86 ALA A O 1
ATOM 664 N N . PHE A 1 87 ? -8.388 12.738 17.692 1.00 95.94 87 PHE A N 1
ATOM 665 C CA . PHE A 1 87 ? -9.521 12.797 16.771 1.00 95.94 87 PHE A CA 1
ATOM 666 C C . PHE A 1 87 ? -10.770 12.121 17.344 1.00 95.94 87 PHE A C 1
ATOM 668 O O . PHE A 1 87 ? -11.872 12.659 17.219 1.00 95.94 87 PHE A O 1
ATOM 675 N N . GLU A 1 88 ? -10.614 10.983 18.025 1.00 96.00 88 GLU A N 1
ATOM 676 C CA . GLU A 1 88 ? -11.733 10.321 18.702 1.00 96.00 88 GLU A CA 1
ATOM 677 C C . GLU A 1 88 ? -12.265 11.150 19.878 1.00 96.00 88 GLU A C 1
ATOM 679 O O . GLU A 1 88 ? -13.479 11.287 20.033 1.00 96.00 88 GLU A O 1
ATOM 684 N N . ARG A 1 89 ? -11.392 11.815 20.651 1.00 96.81 89 ARG A N 1
ATOM 685 C CA . ARG A 1 89 ? -11.813 12.763 21.706 1.00 96.81 89 ARG A CA 1
ATOM 686 C C . ARG A 1 89 ? -12.573 13.972 21.164 1.00 96.81 89 ARG A C 1
ATOM 688 O O . ARG A 1 89 ? -13.415 14.518 21.871 1.00 96.81 89 ARG A O 1
ATOM 695 N N . ALA A 1 90 ? -12.308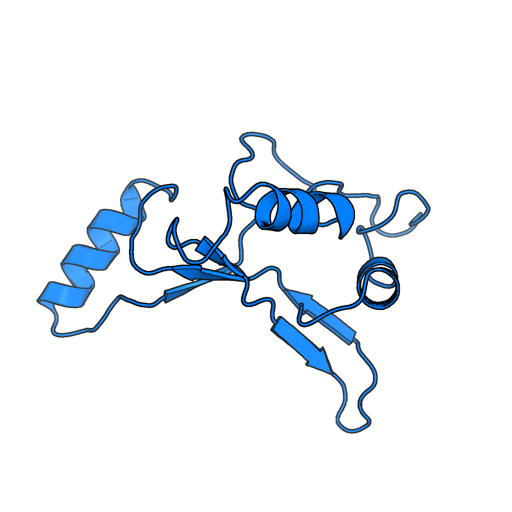 14.373 19.922 1.00 97.56 90 ALA A N 1
ATOM 696 C CA . ALA A 1 90 ? -13.069 15.409 19.228 1.00 97.56 90 ALA A CA 1
ATOM 697 C C . ALA A 1 90 ? -14.431 14.911 18.688 1.00 97.56 90 ALA A C 1
ATOM 699 O O . ALA A 1 90 ? -15.151 15.677 18.050 1.00 97.56 90 ALA A O 1
ATOM 700 N N . GLY A 1 91 ? -14.797 13.645 18.934 1.00 97.12 91 GLY A N 1
ATOM 701 C CA . GLY A 1 91 ? -16.048 13.026 18.483 1.00 97.12 91 GLY A CA 1
ATOM 702 C C . GLY A 1 91 ? -15.977 12.405 17.084 1.00 97.12 91 GLY A C 1
ATOM 703 O O . GLY A 1 91 ? -17.006 12.010 16.531 1.00 97.12 91 GLY A O 1
ATOM 704 N N . GLY A 1 92 ? -14.783 12.327 16.492 1.00 97.00 92 GLY A N 1
ATOM 705 C CA . GLY A 1 92 ? -14.559 11.691 15.200 1.00 97.00 92 GLY A CA 1
ATOM 706 C C . GLY A 1 92 ? -14.516 10.164 15.285 1.00 97.00 92 GLY A C 1
ATOM 707 O O . GLY A 1 92 ? -14.418 9.572 16.356 1.00 97.00 92 GLY A O 1
ATOM 708 N N . ARG A 1 93 ? -14.550 9.510 14.121 1.00 96.06 93 ARG A N 1
ATOM 709 C CA . ARG A 1 93 ? -14.240 8.080 13.986 1.00 96.06 93 ARG A CA 1
ATOM 710 C C . ARG A 1 93 ? -12.964 7.945 13.178 1.00 96.06 93 ARG A C 1
ATOM 712 O O . ARG A 1 93 ? -12.998 8.129 11.964 1.00 96.06 93 ARG A O 1
ATOM 719 N N . TYR A 1 94 ? -11.850 7.684 13.855 1.00 95.12 94 TYR A N 1
ATOM 720 C CA . TYR A 1 94 ? -10.552 7.584 13.191 1.00 95.12 94 TYR A CA 1
ATOM 721 C C . TYR A 1 94 ? -10.421 6.282 12.390 1.00 95.12 94 TYR A C 1
ATOM 723 O O . TYR A 1 94 ? -9.787 6.256 11.339 1.00 95.12 94 TYR A O 1
ATOM 731 N N . TYR A 1 95 ? -11.070 5.213 12.861 1.00 95.50 95 TYR A N 1
ATOM 732 C CA . TYR A 1 95 ? -11.067 3.905 12.216 1.00 95.50 95 TYR A CA 1
ATOM 733 C C . TYR A 1 95 ? -12.429 3.523 11.601 1.00 95.50 95 TYR A C 1
ATOM 735 O O . TYR A 1 95 ? -13.477 3.947 12.094 1.00 95.50 95 TYR A O 1
ATOM 743 N N . PRO A 1 96 ? -12.430 2.645 10.577 1.00 95.19 96 PRO A N 1
ATOM 744 C CA . PRO A 1 96 ? -11.245 2.213 9.842 1.00 95.19 96 PRO A CA 1
ATOM 745 C C . PRO A 1 96 ? -10.670 3.368 9.010 1.00 95.19 96 PRO A C 1
ATOM 747 O O . PRO A 1 96 ? -11.415 4.196 8.489 1.00 95.19 96 PRO A O 1
ATOM 750 N N . LYS A 1 97 ? -9.345 3.403 8.870 1.00 94.94 97 LYS A N 1
ATOM 751 C CA . LYS A 1 97 ? -8.635 4.373 8.032 1.00 94.94 97 LYS A CA 1
ATOM 752 C C . LYS A 1 97 ? -8.085 3.691 6.789 1.00 94.94 97 LYS A C 1
ATOM 754 O O . LYS A 1 97 ? -7.662 2.536 6.854 1.00 94.94 97 LYS A O 1
ATOM 759 N N . LEU A 1 98 ? -8.063 4.405 5.670 1.00 95.25 98 LEU A N 1
ATOM 760 C CA . LEU A 1 98 ? -7.342 3.967 4.480 1.00 95.25 98 LEU A CA 1
ATOM 761 C C . LEU A 1 98 ? -5.935 4.552 4.516 1.00 95.25 98 LEU A C 1
ATOM 763 O O . LEU A 1 98 ? -5.769 5.757 4.687 1.00 95.25 98 LEU A O 1
ATOM 767 N N . GLN A 1 99 ? -4.932 3.704 4.337 1.00 93.75 99 GLN A N 1
ATOM 768 C CA . GLN A 1 99 ? -3.541 4.114 4.387 1.00 93.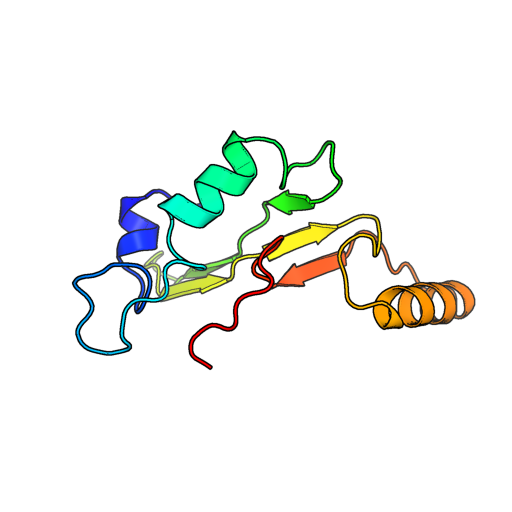75 99 GLN A CA 1
ATOM 769 C C . GLN A 1 99 ? -2.796 3.689 3.133 1.00 93.75 99 GLN A C 1
ATOM 771 O O . GLN A 1 99 ? -2.777 2.508 2.804 1.00 93.75 99 GLN A O 1
ATOM 776 N N . SER A 1 100 ? -2.129 4.647 2.493 1.00 93.94 100 SER A N 1
ATOM 777 C CA . SER A 1 100 ? -1.168 4.384 1.425 1.00 93.94 100 SER A CA 1
ATOM 778 C C . SER A 1 100 ? 0.224 4.196 2.020 1.00 93.94 100 SER A C 1
ATOM 780 O O . SER A 1 100 ? 0.767 5.136 2.598 1.00 93.94 100 SER A O 1
ATOM 782 N N . ALA A 1 101 ? 0.796 2.999 1.899 1.00 89.94 101 ALA A N 1
ATOM 783 C CA . ALA A 1 101 ? 2.130 2.685 2.413 1.00 89.94 101 ALA A CA 1
ATOM 784 C C . ALA A 1 101 ? 2.691 1.403 1.786 1.00 89.94 101 ALA A C 1
ATOM 786 O O . ALA A 1 101 ? 1.941 0.563 1.291 1.00 89.94 101 ALA A O 1
ATOM 787 N N . VAL A 1 102 ? 4.007 1.218 1.896 1.00 90.56 102 VAL A N 1
ATOM 788 C CA . VAL A 1 102 ? 4.639 -0.102 1.782 1.00 90.56 102 VAL A CA 1
ATOM 789 C C . VAL A 1 102 ? 4.865 -0.628 3.204 1.00 90.56 102 VAL A C 1
ATOM 791 O O . VAL A 1 102 ? 5.643 -0.020 3.943 1.00 90.56 102 VAL A O 1
ATOM 794 N N . PRO A 1 103 ? 4.200 -1.713 3.628 1.00 87.38 103 PRO A N 1
ATOM 795 C CA . PRO A 1 103 ? 4.300 -2.175 5.002 1.00 87.38 103 PRO A CA 1
ATOM 796 C C . PRO A 1 103 ? 5.561 -3.021 5.230 1.00 87.38 103 PRO A C 1
ATOM 798 O O . PRO A 1 103 ? 6.134 -3.590 4.303 1.00 87.38 103 PRO A O 1
ATOM 801 N N . PHE A 1 104 ? 5.967 -3.125 6.498 1.00 85.88 104 PHE A N 1
ATOM 802 C CA . PHE A 1 104 ? 6.972 -4.082 6.987 1.00 85.88 104 PHE A CA 1
ATOM 803 C C . PHE A 1 104 ? 8.368 -4.003 6.339 1.00 85.88 104 PHE A C 1
ATOM 805 O O . PHE A 1 104 ? 9.099 -4.990 6.331 1.00 85.88 104 PHE A O 1
ATOM 812 N N . THR A 1 105 ? 8.776 -2.833 5.843 1.00 83.12 105 THR A N 1
ATOM 813 C CA . THR A 1 105 ? 10.134 -2.606 5.328 1.00 83.12 105 THR A CA 1
ATOM 814 C C . THR A 1 105 ? 10.826 -1.466 6.081 1.00 83.12 105 THR A C 1
ATOM 816 O O . THR A 1 105 ? 10.285 -0.363 6.146 1.00 83.12 105 THR A O 1
ATOM 819 N N . PRO A 1 106 ? 12.024 -1.689 6.655 1.00 77.12 106 PRO A N 1
ATOM 820 C CA . PRO A 1 106 ? 12.838 -0.613 7.220 1.00 77.12 106 PRO A CA 1
ATOM 821 C C . PRO A 1 106 ? 13.667 0.112 6.146 1.00 77.12 106 PRO A C 1
ATOM 823 O O . PRO A 1 106 ? 14.377 1.067 6.457 1.00 77.12 106 PRO A O 1
ATOM 826 N N . VAL A 1 107 ? 13.636 -0.371 4.898 1.00 82.50 107 VAL A N 1
ATOM 827 C CA . VAL A 1 107 ? 14.480 0.110 3.802 1.00 82.50 107 VAL A CA 1
ATOM 828 C C . VAL A 1 107 ? 13.804 1.282 3.099 1.00 82.50 107 VAL A C 1
ATOM 830 O O . VAL A 1 107 ? 12.613 1.240 2.790 1.00 82.50 107 VAL A O 1
ATOM 833 N N . THR A 1 108 ? 14.578 2.326 2.815 1.00 74.38 108 THR A N 1
ATOM 834 C CA . THR A 1 108 ? 14.132 3.467 2.015 1.00 74.38 108 THR A CA 1
ATOM 835 C C . THR A 1 108 ? 14.031 3.095 0.532 1.00 74.38 108 THR A C 1
ATOM 837 O O . THR A 1 108 ? 14.854 2.348 0.008 1.00 74.38 108 THR A O 1
ATOM 840 N N . GLY A 1 109 ? 13.024 3.630 -0.159 1.00 72.88 109 GLY A N 1
ATOM 841 C CA . GLY A 1 109 ? 12.877 3.512 -1.614 1.00 72.88 109 GLY A CA 1
ATOM 842 C C . GLY A 1 109 ? 13.198 4.823 -2.345 1.00 72.88 109 GLY A C 1
ATOM 843 O O . GLY A 1 109 ? 13.418 5.848 -1.689 1.00 72.88 109 GLY A O 1
ATOM 844 N N . PRO A 1 110 ? 13.196 4.811 -3.690 1.00 73.12 110 PRO A N 1
ATOM 845 C CA . PRO A 1 110 ? 13.174 6.030 -4.501 1.00 73.12 110 PRO A CA 1
ATOM 846 C C . PRO A 1 110 ? 12.040 6.968 -4.049 1.00 73.12 110 PRO A C 1
ATOM 848 O O . PRO A 1 110 ? 10.949 6.490 -3.727 1.00 73.12 110 PRO A O 1
ATOM 851 N N . ARG A 1 111 ? 12.303 8.279 -3.982 1.00 61.88 111 ARG A N 1
ATOM 852 C CA . ARG A 1 111 ? 11.342 9.320 -3.578 1.00 61.88 111 ARG A CA 1
ATOM 853 C C . ARG A 1 111 ? 11.215 10.388 -4.646 1.00 61.88 111 ARG A C 1
ATOM 855 O O . ARG A 1 111 ? 12.270 10.735 -5.219 1.00 61.88 111 ARG A O 1
#

pLDDT: mean 91.04, std 7.3, range [61.06, 97.56]